Protein AF-A0A6I3L3Y2-F1 (afdb_monomer)

Solvent-accessible surface area (backbone atoms only — not comparable to full-atom values): 4530 Å² total; per-residue (Å²): 143,85,65,58,56,46,80,41,75,35,92,89,41,85,90,42,71,46,75,42,72,29,61,70,51,41,51,66,66,42,43,72,67,45,44,63,54,53,51,52,49,52,56,60,57,66,76,48,55,72,67,54,50,49,50,52,49,54,52,53,52,53,50,52,55,50,48,51,56,58,57,60,55,70,79,109

Secondary structure (DSSP, 8-state):
---SEEEEE-SS-TT-EEEEE-HHHHHHHHHHHHHHHHHHHHHHHTTS-HHHHHHHHHHHHHHHHHHHHHHHGGG-

Mean predicted aligned error: 8.77 Å

Nearest PDB structures (foldseek):
  3bpv-assembly1_A-2  TM=5.235E-01  e=1.264E-01  unclassified
  3voe-assembly1_A  TM=4.867E-01  e=7.934E-02  Escherichia coli K-12
  3s2w-assembly4_H  TM=5.600E-01  e=1.650E-01  Methanosarcina mazei Go1
  3vb2-assembly1_A  TM=4.931E-01  e=2.302E-01  Escherichia coli K-12
  3zmd-assembly2_D  TM=6.849E-01  e=4.602E+00  Streptomyces coelicolor

Organism: NCBI:txid2675850

Structure (mmCIF, N/CA/C/O backbone):
data_AF-A0A6I3L3Y2-F1
#
_entry.id   AF-A0A6I3L3Y2-F1
#
loop_
_atom_site.group_PDB
_atom_site.id
_atom_site.type_symbol
_atom_site.label_atom_id
_atom_site.label_alt_id
_atom_site.label_comp_id
_atom_site.label_asym_id
_atom_site.label_entity_id
_atom_site.label_seq_id
_atom_site.pdbx_PDB_ins_code
_atom_site.Cartn_x
_atom_site.Cartn_y
_atom_site.Cartn_z
_atom_site.occupancy
_atom_site.B_iso_or_equiv
_atom_site.auth_seq_id
_atom_site.auth_comp_id
_atom_site.auth_asym_id
_atom_site.auth_atom_id
_atom_site.pdbx_PDB_model_num
ATOM 1 N N . MET A 1 1 ? 21.271 -1.431 -12.764 1.00 47.44 1 MET A N 1
ATOM 2 C CA . MET A 1 1 ? 19.802 -1.586 -12.695 1.00 47.44 1 MET A CA 1
ATOM 3 C C . MET A 1 1 ? 19.178 -0.920 -13.921 1.00 47.44 1 MET A C 1
ATOM 5 O O . MET A 1 1 ? 18.848 0.254 -13.875 1.00 47.44 1 MET A O 1
ATOM 9 N N . ALA A 1 2 ? 19.100 -1.624 -15.050 1.00 61.59 2 ALA A N 1
ATOM 10 C CA . ALA A 1 2 ? 18.491 -1.121 -16.284 1.00 61.59 2 ALA A CA 1
ATOM 11 C C . ALA A 1 2 ? 17.705 -2.282 -16.913 1.00 61.59 2 ALA A C 1
ATOM 13 O O . ALA A 1 2 ? 18.283 -3.344 -17.124 1.00 61.59 2 ALA A O 1
ATOM 14 N N . GLY A 1 3 ? 16.393 -2.121 -17.124 1.00 77.81 3 GLY A N 1
ATOM 15 C CA . GLY A 1 3 ? 15.542 -3.162 -17.727 1.00 77.81 3 GLY A CA 1
ATOM 16 C C . GLY A 1 3 ? 14.155 -3.362 -17.103 1.00 77.81 3 GLY A C 1
ATOM 17 O O . GLY A 1 3 ? 13.357 -4.100 -17.672 1.00 77.81 3 GLY A O 1
ATOM 18 N N . PHE A 1 4 ? 13.850 -2.708 -15.976 1.00 82.25 4 PHE A N 1
ATOM 19 C CA . PHE A 1 4 ? 12.505 -2.730 -15.376 1.00 82.25 4 PHE A CA 1
ATOM 20 C C . PHE A 1 4 ? 11.494 -1.885 -16.135 1.00 82.25 4 PHE A C 1
ATOM 22 O O . PHE A 1 4 ? 10.298 -2.122 -16.029 1.00 82.25 4 PHE A O 1
ATOM 29 N N . VAL A 1 5 ? 11.974 -0.912 -16.902 1.00 87.56 5 VAL A N 1
ATOM 30 C CA . VAL A 1 5 ? 11.135 -0.031 -17.699 1.00 87.56 5 VAL A CA 1
ATOM 31 C C . VAL A 1 5 ? 11.696 0.103 -19.104 1.00 87.56 5 VAL A C 1
ATOM 33 O O . VAL A 1 5 ? 12.917 0.135 -19.293 1.00 87.56 5 VAL A O 1
ATOM 36 N N . THR A 1 6 ? 10.809 0.209 -20.083 1.00 88.19 6 THR A N 1
ATOM 37 C CA . THR A 1 6 ? 11.130 0.626 -21.445 1.00 88.19 6 THR A CA 1
ATOM 38 C C . THR A 1 6 ? 10.584 2.026 -21.680 1.00 88.19 6 THR A C 1
ATOM 40 O O . THR A 1 6 ? 9.535 2.408 -21.164 1.00 88.19 6 THR A O 1
ATOM 43 N N . ARG A 1 7 ? 11.344 2.825 -22.429 1.00 88.69 7 ARG A N 1
ATOM 44 C CA . ARG A 1 7 ? 10.938 4.173 -22.826 1.00 88.69 7 ARG A CA 1
ATOM 45 C C . ARG A 1 7 ? 10.419 4.111 -24.252 1.00 88.69 7 ARG A C 1
ATOM 47 O O . ARG A 1 7 ? 11.167 3.714 -25.143 1.00 88.69 7 ARG A O 1
ATOM 54 N N . VAL A 1 8 ? 9.173 4.510 -24.455 1.00 88.50 8 VAL A N 1
ATOM 55 C CA . VAL A 1 8 ? 8.526 4.569 -25.766 1.00 88.50 8 VAL A CA 1
ATOM 56 C C . VAL A 1 8 ? 8.245 6.033 -26.079 1.00 88.50 8 VAL A C 1
ATOM 58 O O . VAL A 1 8 ? 7.726 6.761 -25.237 1.00 88.50 8 VAL A O 1
ATOM 61 N N . ARG A 1 9 ? 8.655 6.505 -27.259 1.00 85.25 9 ARG A N 1
ATOM 62 C CA . ARG A 1 9 ? 8.298 7.862 -27.693 1.00 85.25 9 ARG A CA 1
ATOM 63 C C . ARG A 1 9 ? 6.806 7.900 -27.992 1.00 85.25 9 ARG A C 1
ATOM 65 O O . ARG A 1 9 ? 6.286 6.962 -28.581 1.00 85.25 9 ARG A O 1
ATOM 72 N N . ASP A 1 10 ? 6.151 8.971 -27.573 1.00 86.31 10 ASP A N 1
ATOM 73 C CA . ASP A 1 10 ? 4.764 9.215 -27.947 1.00 86.31 10 ASP A CA 1
ATOM 74 C C . ASP A 1 10 ? 4.730 9.723 -29.396 1.00 86.31 10 ASP A C 1
ATOM 76 O O . ASP A 1 10 ? 5.347 10.742 -29.726 1.00 86.31 10 ASP A O 1
ATOM 80 N N . ASP A 1 11 ? 4.041 8.991 -30.270 1.00 85.00 11 ASP A N 1
ATOM 81 C CA . ASP A 1 11 ? 3.921 9.338 -31.689 1.00 85.00 11 ASP A CA 1
ATOM 82 C C . ASP A 1 11 ? 3.068 10.602 -31.907 1.00 85.00 11 ASP A C 1
ATOM 84 O O . ASP A 1 11 ? 3.189 11.255 -32.945 1.00 85.00 11 ASP A O 1
ATOM 88 N N . SER A 1 12 ? 2.245 10.985 -30.921 1.00 87.50 12 SER A N 1
ATOM 89 C CA . SER A 1 12 ? 1.379 12.168 -30.974 1.00 87.50 12 SER A CA 1
ATOM 90 C C . SER A 1 12 ? 2.045 13.453 -30.459 1.00 87.50 12 SER A C 1
ATOM 92 O O . SER A 1 12 ? 1.717 14.544 -30.924 1.00 87.50 12 SER A O 1
ATOM 94 N N . ASP A 1 13 ? 3.027 13.348 -29.556 1.00 89.06 13 ASP A N 1
ATOM 95 C CA . ASP A 1 13 ? 3.840 14.474 -29.078 1.00 89.06 13 ASP A CA 1
ATOM 96 C C . ASP A 1 13 ? 5.277 14.014 -28.809 1.00 89.06 13 ASP A C 1
ATOM 98 O O . ASP A 1 13 ? 5.583 13.383 -27.800 1.00 89.06 13 ASP A O 1
ATOM 102 N N . ARG A 1 14 ? 6.207 14.418 -29.681 1.00 84.00 14 ARG A N 1
ATOM 103 C CA . ARG A 1 14 ? 7.621 14.009 -29.607 1.00 84.00 14 ARG A CA 1
ATOM 104 C C . ARG A 1 14 ? 8.359 14.532 -28.366 1.00 84.00 14 ARG A C 1
ATOM 106 O O . ARG A 1 14 ? 9.498 14.120 -28.139 1.00 84.00 14 ARG A O 1
ATOM 113 N N . ARG A 1 15 ? 7.755 15.435 -27.582 1.00 90.56 15 ARG A N 1
ATOM 114 C CA . ARG A 1 15 ? 8.280 15.884 -26.279 1.00 90.56 15 ARG A CA 1
ATOM 115 C C . ARG A 1 15 ? 7.877 14.956 -25.133 1.00 90.56 15 ARG A C 1
ATOM 117 O O . ARG A 1 15 ? 8.440 15.071 -24.047 1.00 90.56 15 ARG A O 1
ATOM 124 N N . ARG A 1 16 ? 6.927 14.045 -25.356 1.00 86.06 16 ARG A N 1
ATOM 125 C CA . ARG A 1 16 ? 6.469 13.066 -24.370 1.00 86.06 16 ARG A CA 1
ATOM 126 C C . ARG A 1 16 ? 7.185 11.730 -24.552 1.00 86.06 16 ARG A C 1
ATOM 128 O O . ARG A 1 16 ? 7.471 11.276 -25.661 1.00 86.06 16 ARG A O 1
ATOM 135 N N . VAL A 1 17 ? 7.477 11.091 -23.423 1.00 89.94 17 VAL A N 1
ATOM 136 C CA . VAL A 1 17 ? 8.044 9.743 -23.357 1.00 89.94 17 VAL A CA 1
ATOM 137 C C . VAL A 1 17 ? 7.177 8.923 -22.417 1.00 89.94 17 VAL A C 1
ATOM 139 O O . VAL A 1 17 ? 7.046 9.256 -21.241 1.00 89.94 17 VAL A O 1
ATOM 142 N N . LEU A 1 18 ? 6.602 7.848 -22.940 1.00 90.00 18 LEU A N 1
ATOM 143 C CA . LEU A 1 18 ? 5.850 6.867 -22.178 1.00 90.00 18 LEU A CA 1
ATOM 144 C C . LEU A 1 18 ? 6.824 5.883 -21.531 1.00 90.00 18 LEU A C 1
ATOM 146 O O . LEU A 1 18 ? 7.775 5.411 -22.160 1.00 90.00 18 LEU A O 1
ATOM 150 N N . ILE A 1 19 ? 6.593 5.582 -20.259 1.00 90.50 19 ILE A N 1
ATOM 151 C CA . ILE A 1 19 ? 7.373 4.606 -19.504 1.00 90.50 19 ILE A CA 1
ATOM 152 C C . ILE A 1 19 ? 6.506 3.365 -19.343 1.00 90.50 19 ILE A C 1
ATOM 154 O O . ILE A 1 19 ? 5.487 3.410 -18.662 1.00 90.50 19 ILE A O 1
ATOM 158 N N . HIS A 1 20 ? 6.898 2.261 -19.972 1.00 88.81 20 HIS A N 1
ATOM 159 C CA . HIS A 1 20 ? 6.216 0.981 -19.808 1.00 88.81 20 HIS A CA 1
ATOM 160 C C . HIS A 1 20 ? 7.002 0.109 -18.845 1.00 88.81 20 HIS A C 1
ATOM 162 O O . HIS A 1 20 ? 8.218 -0.040 -18.983 1.00 88.81 20 HIS A O 1
ATOM 168 N N . LEU A 1 21 ? 6.313 -0.484 -17.875 1.00 86.56 21 LEU A N 1
ATOM 169 C CA . LEU A 1 21 ? 6.914 -1.492 -17.017 1.00 86.56 21 LEU A CA 1
ATOM 170 C C . LEU A 1 21 ? 7.190 -2.755 -17.843 1.00 86.56 21 LEU A C 1
ATOM 172 O O . LEU A 1 21 ? 6.371 -3.189 -18.651 1.00 86.56 21 LEU A O 1
ATOM 176 N N . ASN A 1 22 ? 8.353 -3.362 -17.640 1.00 89.50 22 ASN A N 1
ATOM 177 C CA . ASN A 1 22 ? 8.618 -4.704 -18.132 1.00 89.50 22 ASN A CA 1
ATOM 178 C C . ASN A 1 22 ? 8.053 -5.710 -17.125 1.00 89.50 22 ASN A C 1
ATOM 180 O O . ASN A 1 22 ? 8.767 -6.160 -16.228 1.00 89.50 22 ASN A O 1
ATOM 184 N N . ASP A 1 23 ? 6.774 -6.052 -17.272 1.00 81.44 23 ASP A N 1
ATOM 185 C CA . 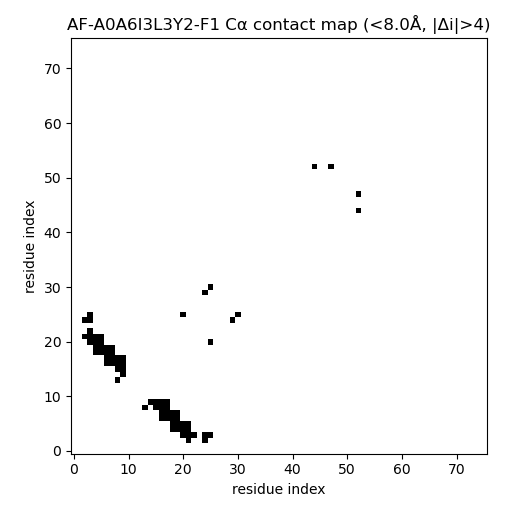ASP A 1 23 ? 6.045 -6.912 -16.332 1.00 81.44 23 ASP A CA 1
ATOM 186 C C . ASP A 1 23 ? 6.707 -8.273 -16.111 1.00 81.44 23 ASP A C 1
ATOM 188 O O . ASP A 1 23 ? 6.774 -8.754 -14.980 1.00 81.44 23 ASP A O 1
ATOM 192 N N . ALA A 1 24 ? 7.218 -8.898 -17.175 1.00 83.38 24 ALA A N 1
ATOM 193 C CA . ALA A 1 24 ? 7.865 -10.204 -17.084 1.00 83.38 24 ALA A CA 1
ATOM 194 C C . ALA A 1 24 ? 9.103 -10.139 -16.184 1.00 83.38 24 ALA A C 1
ATOM 196 O O . ALA A 1 24 ? 9.295 -10.985 -15.310 1.00 83.38 24 ALA A O 1
ATOM 197 N N . ARG A 1 25 ? 9.911 -9.090 -16.353 1.00 83.19 25 ARG A N 1
ATOM 198 C CA . ARG A 1 25 ? 11.115 -8.889 -15.552 1.00 83.19 25 ARG A CA 1
ATOM 199 C C . ARG A 1 25 ? 10.813 -8.398 -14.145 1.00 83.19 25 ARG A C 1
ATOM 201 O O . ARG A 1 25 ? 11.432 -8.866 -13.198 1.00 83.19 25 ARG A O 1
ATOM 208 N N . ALA A 1 26 ? 9.839 -7.505 -13.995 1.00 79.94 26 ALA A N 1
ATOM 209 C CA . ALA A 1 26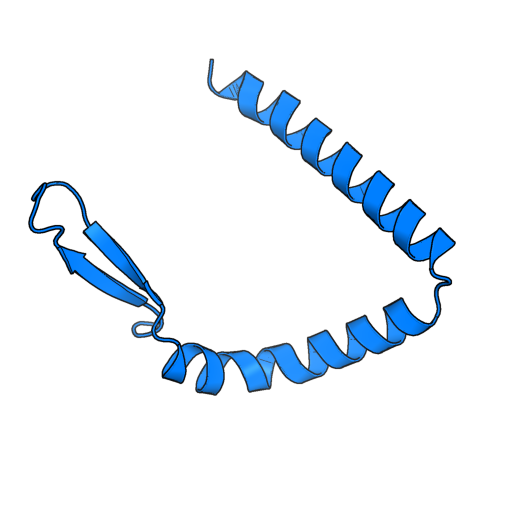 ? 9.345 -7.094 -12.690 1.00 79.94 26 ALA A CA 1
ATOM 210 C C . ALA A 1 26 ? 8.897 -8.324 -11.888 1.00 79.94 26 ALA A C 1
ATOM 212 O O . ALA A 1 26 ? 9.347 -8.526 -10.769 1.00 79.94 26 ALA A O 1
ATOM 213 N N . ARG A 1 27 ? 8.106 -9.224 -12.477 1.00 81.31 27 ARG A N 1
ATOM 214 C CA . ARG A 1 27 ? 7.696 -10.464 -11.806 1.00 81.31 27 ARG A CA 1
ATOM 215 C C . ARG A 1 27 ? 8.876 -11.377 -11.477 1.00 81.31 27 ARG A C 1
ATOM 217 O O . ARG A 1 27 ? 8.933 -11.874 -10.360 1.00 81.31 27 ARG A O 1
ATOM 224 N N . ALA A 1 28 ? 9.803 -11.589 -12.409 1.00 84.75 28 ALA A N 1
ATOM 225 C CA . ALA A 1 28 ? 10.936 -12.489 -12.197 1.00 84.75 28 ALA A CA 1
ATOM 226 C C . ALA A 1 28 ? 11.909 -11.988 -11.117 1.00 84.75 28 ALA A C 1
ATOM 228 O O . ALA A 1 28 ? 12.341 -12.771 -10.276 1.00 84.75 28 ALA A O 1
ATOM 229 N N . ASP A 1 29 ? 12.213 -10.689 -11.113 1.00 82.56 29 ASP A N 1
ATOM 230 C CA . ASP A 1 29 ? 13.286 -10.132 -10.285 1.00 82.56 29 ASP A CA 1
ATOM 231 C C . ASP A 1 29 ? 12.748 -9.530 -8.969 1.00 82.56 29 ASP A C 1
ATOM 233 O O . ASP A 1 29 ? 13.431 -9.562 -7.947 1.00 82.56 29 ASP A O 1
ATOM 237 N N . ILE A 1 30 ? 11.519 -8.995 -8.960 1.00 81.00 30 ILE A N 1
ATOM 238 C CA . ILE A 1 30 ? 10.927 -8.311 -7.793 1.00 81.00 30 ILE A CA 1
ATOM 239 C C . ILE A 1 30 ? 10.129 -9.289 -6.927 1.00 81.00 30 ILE A C 1
ATOM 241 O O . ILE A 1 30 ? 10.233 -9.240 -5.701 1.00 81.00 30 ILE A O 1
ATOM 245 N N . ALA A 1 31 ? 9.350 -10.203 -7.519 1.00 79.06 31 ALA A N 1
ATOM 246 C CA . ALA A 1 31 ? 8.486 -11.095 -6.738 1.00 79.06 31 ALA A CA 1
ATOM 247 C C . ALA A 1 31 ? 9.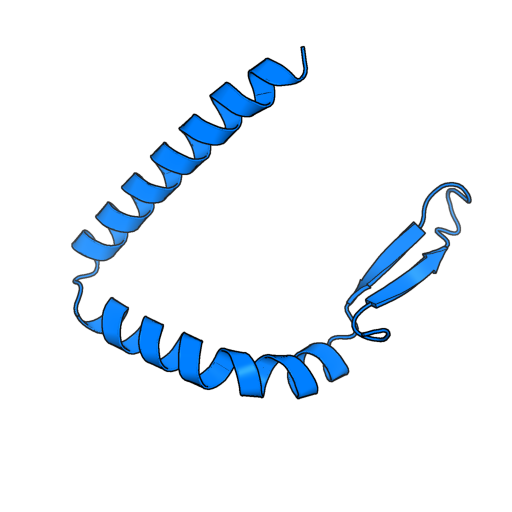249 -11.9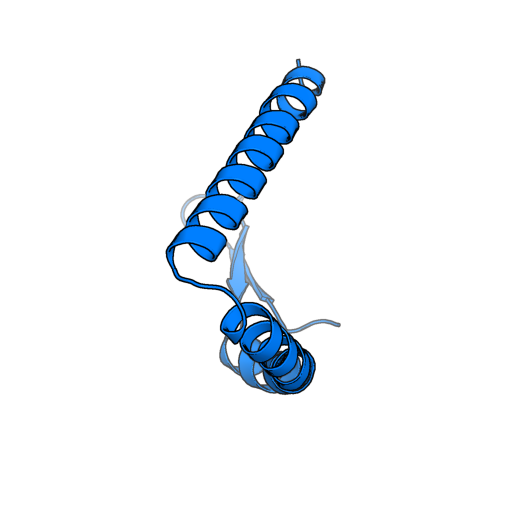95 -5.744 1.00 79.06 31 ALA A C 1
ATOM 249 O O . ALA A 1 31 ? 8.754 -12.158 -4.629 1.00 79.06 31 ALA A O 1
ATOM 250 N N . PRO A 1 32 ? 10.447 -12.534 -6.051 1.00 83.25 32 PRO A N 1
ATOM 251 C CA . PRO A 1 32 ? 11.222 -13.306 -5.075 1.00 83.25 32 PRO A CA 1
ATOM 252 C C . PRO A 1 32 ? 11.729 -12.465 -3.898 1.00 83.25 32 PRO A C 1
ATOM 254 O O . PRO A 1 32 ? 11.815 -12.964 -2.780 1.00 83.25 32 PRO A O 1
ATOM 257 N N . VAL A 1 33 ? 12.033 -11.186 -4.136 1.00 84.25 33 VAL A N 1
ATOM 258 C CA . VAL A 1 3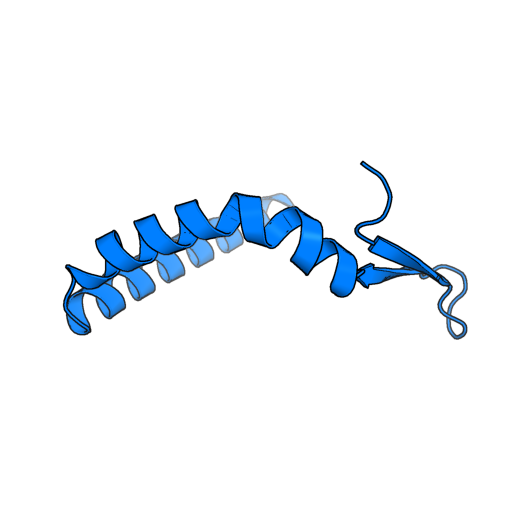3 ? 12.508 -10.253 -3.102 1.00 84.25 33 VAL A CA 1
ATOM 259 C C . VAL A 1 33 ? 11.356 -9.825 -2.195 1.00 84.25 33 VAL A C 1
ATOM 261 O O . VAL A 1 33 ? 11.473 -9.848 -0.972 1.00 84.25 33 VAL A O 1
ATOM 264 N N . TYR A 1 34 ? 10.218 -9.467 -2.787 1.00 81.31 34 TYR A N 1
ATOM 265 C CA . TYR A 1 34 ? 9.068 -8.953 -2.046 1.00 81.31 34 TYR A CA 1
ATOM 266 C C . TYR A 1 34 ? 8.148 -10.050 -1.510 1.00 81.31 34 TYR A C 1
ATOM 268 O O . TYR A 1 34 ? 7.399 -9.801 -0.572 1.00 81.31 34 TYR A O 1
ATOM 276 N N . GLY A 1 35 ? 8.198 -11.264 -2.057 1.00 86.62 35 GLY A N 1
ATOM 277 C CA . GLY A 1 35 ? 7.343 -12.384 -1.660 1.00 86.62 35 GLY A CA 1
ATOM 278 C C . GLY A 1 35 ? 7.408 -12.704 -0.160 1.00 86.62 35 GLY A C 1
ATOM 279 O O . GLY A 1 35 ? 6.359 -12.714 0.490 1.00 86.62 35 GLY A O 1
ATOM 280 N N . PRO A 1 36 ? 8.603 -12.907 0.432 1.00 90.50 36 PRO A N 1
ATOM 281 C CA . PRO A 1 36 ? 8.741 -13.136 1.871 1.00 90.50 36 PRO A CA 1
ATOM 282 C C . PRO A 1 36 ? 8.229 -11.966 2.720 1.00 90.50 36 PRO 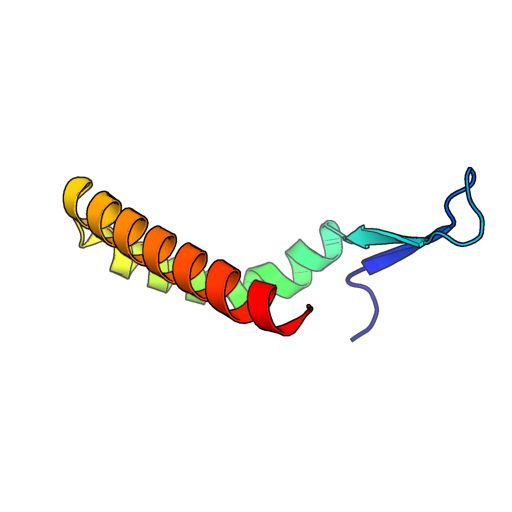A C 1
ATOM 284 O O . PRO A 1 36 ? 7.565 -12.184 3.736 1.00 90.50 36 PRO A O 1
ATOM 287 N N . LEU A 1 37 ? 8.487 -10.731 2.277 1.00 88.44 37 LEU A N 1
ATOM 288 C CA . LEU A 1 37 ? 8.034 -9.511 2.943 1.00 88.44 37 LEU A CA 1
ATOM 289 C C . LEU A 1 37 ? 6.500 -9.408 2.943 1.00 88.44 37 LEU A C 1
ATOM 291 O O . LEU A 1 37 ? 5.896 -9.281 4.005 1.00 88.44 37 LEU A O 1
ATOM 295 N N . LEU A 1 38 ? 5.868 -9.577 1.777 1.00 88.50 38 LEU A N 1
ATOM 296 C CA . LEU A 1 38 ? 4.411 -9.635 1.604 1.00 88.50 38 LEU A CA 1
ATOM 297 C C . LEU A 1 38 ? 3.783 -10.743 2.453 1.00 88.50 38 LEU A C 1
ATOM 299 O O . LEU A 1 38 ? 2.726 -10.548 3.048 1.00 88.50 38 LEU A O 1
ATOM 303 N N . GLY A 1 39 ? 4.433 -11.905 2.531 1.00 92.56 39 GLY A N 1
ATOM 304 C CA . GLY A 1 39 ? 3.994 -13.003 3.387 1.00 92.56 39 GLY A CA 1
ATOM 305 C C . GLY A 1 39 ? 4.031 -12.639 4.872 1.00 92.56 39 GLY A C 1
ATOM 306 O O . GLY A 1 39 ? 3.087 -12.945 5.600 1.00 92.56 39 GLY A O 1
ATOM 307 N N . SER A 1 40 ? 5.092 -11.964 5.321 1.00 93.69 40 SER A N 1
ATOM 308 C CA . SER A 1 40 ? 5.204 -11.466 6.696 1.00 93.69 40 SER A CA 1
ATOM 309 C C . SER A 1 40 ? 4.114 -10.442 7.017 1.00 93.69 40 SER A C 1
ATOM 311 O O . SER A 1 40 ? 3.418 -10.573 8.022 1.00 93.69 40 SER A O 1
ATOM 313 N N . TRP A 1 41 ? 3.891 -9.483 6.117 1.00 93.31 41 TRP A N 1
ATOM 314 C CA . TRP A 1 41 ? 2.844 -8.475 6.269 1.00 93.31 41 TRP A CA 1
ATOM 315 C C . TRP A 1 41 ? 1.451 -9.087 6.302 1.00 93.31 41 TRP A C 1
ATOM 317 O O . TRP A 1 41 ? 0.669 -8.753 7.181 1.00 93.31 41 TRP A O 1
ATOM 327 N N . ARG A 1 42 ? 1.147 -10.040 5.413 1.00 93.62 42 ARG A N 1
ATOM 328 C CA . ARG A 1 42 ? -0.141 -10.749 5.431 1.00 93.62 42 ARG A CA 1
ATOM 329 C C . ARG A 1 42 ? -0.393 -11.454 6.758 1.00 93.62 42 ARG A C 1
ATOM 331 O O . ARG A 1 42 ? -1.513 -11.407 7.250 1.00 93.62 42 ARG A O 1
ATOM 338 N N . ARG A 1 43 ? 0.631 -12.075 7.351 1.00 96.12 43 ARG A N 1
ATOM 339 C CA . ARG A 1 43 ? 0.503 -12.694 8.679 1.00 96.12 43 ARG A CA 1
ATOM 340 C C . ARG A 1 43 ? 0.245 -11.660 9.770 1.00 96.12 43 ARG A C 1
ATOM 342 O O . ARG A 1 43 ? -0.642 -11.876 10.585 1.00 96.12 43 ARG A O 1
ATOM 349 N N . ALA A 1 44 ? 0.967 -10.542 9.762 1.00 95.25 44 ALA A N 1
ATOM 350 C CA . ALA A 1 44 ? 0.719 -9.461 10.713 1.00 95.25 44 ALA A CA 1
ATOM 351 C C . ALA A 1 44 ? -0.715 -8.916 10.579 1.00 95.25 44 ALA A C 1
ATOM 353 O O . ALA A 1 44 ? -1.434 -8.824 11.567 1.00 95.25 44 ALA A O 1
ATOM 354 N N . LEU A 1 45 ? -1.160 -8.654 9.346 1.00 95.56 45 LEU A N 1
ATOM 355 C CA . LEU A 1 45 ? -2.503 -8.154 9.054 1.00 95.56 45 LEU A CA 1
ATOM 356 C C . LEU A 1 45 ? -3.607 -9.158 9.417 1.00 95.56 45 LEU A C 1
ATOM 358 O O . LEU A 1 45 ? -4.684 -8.746 9.825 1.00 95.56 45 LEU A O 1
ATOM 362 N N . SER A 1 46 ? -3.341 -10.465 9.317 1.00 96.50 46 SER A N 1
ATOM 363 C CA . SER A 1 46 ? -4.317 -11.507 9.676 1.00 96.50 46 SER A CA 1
ATOM 364 C C . SER A 1 46 ? -4.659 -11.567 11.167 1.00 96.50 46 SER A C 1
ATOM 366 O O . SER A 1 46 ? -5.623 -12.230 11.534 1.00 96.50 46 SER A O 1
ATOM 368 N N . GLY A 1 47 ? -3.872 -10.900 12.018 1.00 96.81 47 GLY A N 1
ATOM 369 C CA . GLY A 1 47 ? -4.160 -10.780 13.445 1.00 96.81 47 GLY A CA 1
ATOM 370 C C . GLY A 1 47 ? -5.207 -9.720 13.786 1.00 96.81 47 GLY A C 1
ATOM 371 O O . GLY A 1 47 ? -5.645 -9.683 14.930 1.00 96.81 47 GLY A O 1
ATOM 372 N N . TYR A 1 48 ? -5.598 -8.881 12.824 1.00 98.00 48 TYR A N 1
ATOM 373 C CA . TYR A 1 48 ? -6.583 -7.825 13.022 1.00 98.00 48 TYR A CA 1
ATOM 374 C C . TYR A 1 48 ? -7.963 -8.254 12.533 1.00 98.00 48 TYR A C 1
ATOM 376 O O . TYR A 1 48 ? -8.093 -8.978 11.540 1.00 98.00 48 TYR A O 1
ATOM 384 N N . THR A 1 49 ? -9.007 -7.763 13.195 1.00 98.31 49 THR A N 1
ATOM 385 C CA . THR A 1 49 ? -10.371 -7.883 12.676 1.00 98.31 49 THR A CA 1
ATOM 386 C C . THR A 1 49 ? -10.576 -6.974 11.464 1.00 98.31 49 THR A C 1
ATOM 388 O O . THR A 1 49 ? -9.774 -6.087 11.162 1.00 98.31 49 THR A O 1
ATOM 391 N N . VAL A 1 50 ? -11.686 -7.175 10.752 1.00 97.75 50 VAL A N 1
ATOM 392 C CA . VAL A 1 50 ? -12.058 -6.316 9.620 1.00 97.75 50 VAL A CA 1
ATOM 393 C C . VAL A 1 50 ? -12.245 -4.866 10.075 1.00 97.75 50 VAL A C 1
ATOM 395 O O . VAL A 1 50 ? -11.818 -3.946 9.384 1.00 97.75 50 VAL A O 1
ATOM 398 N N . GLU A 1 51 ? -12.837 -4.659 11.247 1.00 98.44 51 GLU A N 1
ATOM 399 C CA . GLU A 1 51 ? -13.075 -3.341 11.836 1.00 98.44 51 GLU A CA 1
ATOM 400 C C . GLU A 1 51 ? -11.760 -2.647 12.208 1.00 98.44 51 GLU A C 1
ATOM 402 O O . GLU A 1 51 ? -11.595 -1.455 11.956 1.00 98.44 51 GLU A O 1
ATOM 407 N N . GLU A 1 52 ? -10.795 -3.389 12.753 1.00 98.38 52 GLU A N 1
ATOM 408 C CA . GLU A 1 52 ? -9.465 -2.863 13.067 1.00 98.38 52 GLU A CA 1
ATOM 409 C C . GLU A 1 52 ? -8.683 -2.507 11.798 1.00 98.38 52 GLU A C 1
ATOM 411 O O . GLU A 1 52 ? -8.055 -1.449 11.730 1.00 98.38 52 GLU A O 1
ATOM 416 N N . LEU A 1 53 ? -8.764 -3.337 10.754 1.00 98.19 53 LEU A N 1
ATOM 417 C CA . LEU A 1 53 ? -8.177 -3.020 9.450 1.00 98.19 53 LEU A CA 1
ATOM 418 C C . LEU A 1 53 ? -8.837 -1.791 8.813 1.00 98.19 53 LEU A C 1
ATOM 420 O O . LEU A 1 53 ? -8.141 -0.968 8.211 1.00 98.19 53 LEU A O 1
ATOM 424 N N . ALA A 1 54 ? -10.154 -1.633 8.965 1.00 98.12 54 ALA A N 1
ATOM 425 C CA . ALA A 1 54 ? -10.872 -0.450 8.503 1.00 98.12 54 ALA A CA 1
ATOM 426 C C . ALA A 1 54 ? -10.415 0.808 9.256 1.00 98.12 54 ALA A C 1
ATOM 428 O O . ALA A 1 54 ? -10.173 1.838 8.628 1.00 98.12 54 ALA A O 1
ATOM 429 N N . LEU A 1 55 ? -10.213 0.710 10.573 1.00 98.31 55 LEU A N 1
ATOM 430 C CA . LEU A 1 55 ? -9.682 1.800 11.392 1.00 98.31 55 LEU A CA 1
ATOM 431 C C . LEU A 1 55 ? -8.258 2.193 10.977 1.00 98.31 55 LEU A C 1
ATOM 433 O O . LEU A 1 55 ? -7.973 3.377 10.804 1.00 98.31 55 LEU A O 1
ATOM 437 N N . ILE A 1 56 ? -7.364 1.215 10.801 1.00 97.50 56 ILE A N 1
ATOM 438 C CA . ILE A 1 56 ? -5.986 1.460 10.348 1.00 97.50 56 ILE A CA 1
ATOM 439 C C . ILE A 1 56 ? -5.994 2.133 8.973 1.00 97.50 56 ILE A C 1
ATOM 441 O O . ILE A 1 56 ? -5.242 3.080 8.746 1.00 97.50 56 ILE A O 1
ATOM 445 N N . THR A 1 57 ? -6.860 1.670 8.072 1.00 97.38 57 THR A N 1
ATO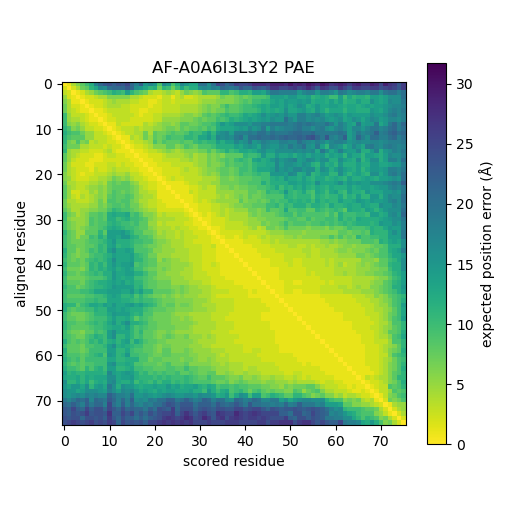M 446 C CA . THR A 1 57 ? -7.000 2.248 6.732 1.00 97.38 57 THR A CA 1
ATOM 447 C C . THR A 1 57 ? -7.464 3.702 6.804 1.00 97.38 57 THR A C 1
ATOM 449 O O . THR A 1 57 ? -6.803 4.563 6.233 1.00 97.38 57 THR A O 1
ATOM 452 N N . ASP A 1 58 ? -8.529 4.000 7.558 1.00 98.25 58 ASP A N 1
ATOM 453 C CA . ASP A 1 58 ? -9.019 5.374 7.751 1.00 98.25 58 ASP A CA 1
ATOM 454 C C . ASP A 1 58 ? -7.929 6.287 8.332 1.00 98.25 58 ASP A C 1
ATOM 456 O O . ASP A 1 58 ? -7.701 7.390 7.833 1.00 98.25 58 ASP A O 1
ATOM 460 N N . PHE A 1 59 ? -7.197 5.810 9.342 1.00 97.81 59 PHE A N 1
ATOM 461 C CA . PHE A 1 59 ? -6.084 6.554 9.924 1.00 97.81 59 PHE A CA 1
ATOM 462 C C . PHE A 1 59 ? -5.006 6.892 8.884 1.00 97.81 59 PHE A C 1
ATOM 464 O O . PHE A 1 59 ? -4.635 8.059 8.749 1.00 97.81 59 PHE A O 1
ATOM 471 N N . LEU A 1 60 ? -4.523 5.895 8.134 1.00 97.12 60 LEU A N 1
ATOM 472 C CA . LEU A 1 60 ? -3.486 6.097 7.119 1.00 97.12 60 LEU A CA 1
ATOM 473 C C . LEU A 1 60 ? -3.956 7.054 6.019 1.00 97.12 60 LEU A C 1
ATOM 475 O O . LEU A 1 60 ? -3.208 7.954 5.645 1.00 97.12 60 LEU A O 1
ATOM 479 N N . THR A 1 61 ? -5.206 6.925 5.567 1.00 96.56 61 THR A N 1
ATOM 480 C CA . THR A 1 61 ? -5.799 7.834 4.581 1.00 96.56 61 THR A CA 1
ATOM 481 C C . THR A 1 61 ? -5.835 9.273 5.091 1.00 96.56 61 THR A C 1
ATOM 483 O O . THR A 1 61 ? -5.479 10.190 4.356 1.00 96.56 61 THR A O 1
ATOM 486 N N . ARG A 1 62 ? -6.219 9.513 6.350 1.00 95.75 62 ARG A N 1
ATOM 487 C CA . ARG A 1 62 ? -6.225 10.873 6.920 1.00 95.75 62 ARG A CA 1
ATOM 488 C C . ARG A 1 62 ? -4.824 11.466 7.031 1.00 95.75 62 ARG A C 1
ATOM 490 O O . ARG A 1 62 ? -4.656 12.662 6.802 1.00 95.75 62 ARG A O 1
ATOM 497 N N . VAL A 1 63 ? -3.836 10.645 7.382 1.00 95.94 63 VAL A N 1
ATOM 498 C CA . VAL A 1 63 ? -2.430 11.060 7.448 1.00 95.94 63 VAL A CA 1
ATOM 499 C C . VAL A 1 63 ? -1.911 11.437 6.059 1.00 95.94 63 VAL A C 1
ATOM 501 O O . VAL A 1 63 ? -1.316 12.501 5.915 1.00 95.94 63 VAL A O 1
ATOM 504 N N . GLU A 1 64 ? -2.187 10.620 5.040 1.00 93.12 64 GLU A N 1
ATOM 505 C CA . GLU A 1 64 ? -1.852 10.907 3.637 1.00 93.12 64 GLU A CA 1
ATOM 506 C C . GLU A 1 64 ? -2.474 12.227 3.165 1.00 93.12 64 GLU A C 1
ATOM 508 O O . GLU A 1 64 ? -1.760 13.108 2.694 1.00 93.12 64 GLU A O 1
ATOM 513 N N . HIS A 1 65 ? -3.772 12.434 3.412 1.00 90.44 65 HIS A N 1
ATOM 514 C CA . HIS A 1 65 ? -4.440 13.701 3.093 1.00 90.44 65 HIS A CA 1
ATOM 515 C C . HIS A 1 65 ? -3.806 14.900 3.812 1.00 90.44 65 HIS A C 1
ATOM 517 O O . HIS A 1 65 ? -3.754 16.000 3.263 1.00 90.44 65 HIS A O 1
ATOM 523 N N . GLY A 1 66 ? -3.339 14.706 5.048 1.00 91.00 66 GLY A N 1
ATOM 524 C CA . GLY A 1 66 ? -2.589 15.721 5.781 1.00 91.00 66 GLY A CA 1
ATOM 525 C C . GLY A 1 66 ? -1.274 16.075 5.087 1.00 91.00 66 GLY A C 1
ATOM 526 O O . GLY A 1 66 ? -0.983 17.254 4.911 1.00 91.00 66 GLY A O 1
ATOM 527 N N . PHE A 1 67 ? -0.509 15.072 4.647 1.00 88.12 67 PHE A N 1
ATOM 528 C CA . PHE A 1 67 ? 0.734 15.295 3.907 1.00 88.12 67 PHE A CA 1
ATOM 529 C C . PHE A 1 67 ? 0.501 16.026 2.588 1.00 88.12 67 PHE A C 1
ATOM 531 O O . PHE A 1 67 ? 1.193 17.007 2.331 1.00 88.12 67 PHE A O 1
ATOM 538 N N . ASP A 1 68 ? -0.484 15.609 1.795 1.00 84.19 68 ASP A N 1
ATOM 539 C CA . ASP A 1 68 ? -0.793 16.249 0.512 1.00 84.19 68 ASP A CA 1
ATOM 540 C C . ASP A 1 68 ? -1.207 17.709 0.687 1.00 84.19 68 ASP A C 1
ATOM 542 O O . ASP A 1 68 ? -0.810 18.576 -0.090 1.00 84.19 68 ASP A O 1
ATOM 546 N N . LYS A 1 69 ? -1.973 18.003 1.741 1.00 81.69 69 LYS A N 1
ATOM 547 C CA . LYS A 1 69 ? -2.395 19.368 2.052 1.00 81.69 69 LYS A CA 1
ATOM 548 C C . LYS A 1 69 ? -1.208 20.274 2.384 1.00 81.69 69 LYS A C 1
ATOM 550 O O . LYS A 1 69 ? -1.158 21.406 1.909 1.00 81.69 69 LYS A O 1
ATOM 555 N N . GLU A 1 70 ? -0.272 19.795 3.197 1.00 77.81 70 GLU A N 1
ATOM 556 C CA . GLU A 1 70 ? 0.868 20.601 3.643 1.00 77.81 70 GLU A CA 1
ATOM 557 C C . GLU A 1 70 ? 1.968 20.673 2.567 1.00 77.81 70 GLU A C 1
ATOM 559 O O . GLU A 1 70 ? 2.486 21.756 2.303 1.00 77.81 70 GLU A O 1
ATOM 564 N N . LEU A 1 71 ? 2.276 19.569 1.873 1.00 68.62 71 LEU A N 1
ATOM 565 C CA . LEU A 1 71 ? 3.254 19.535 0.775 1.00 68.62 71 LEU A CA 1
ATOM 566 C C . LEU A 1 71 ? 2.744 20.251 -0.481 1.00 68.62 71 LEU A C 1
ATOM 568 O O . LEU A 1 71 ? 3.509 20.975 -1.110 1.00 68.62 71 LEU A O 1
ATOM 572 N N . GLY A 1 72 ? 1.455 20.131 -0.807 1.00 60.34 72 GLY A N 1
ATOM 573 C CA . GLY A 1 72 ? 0.826 20.894 -1.889 1.00 60.34 72 GLY A CA 1
ATOM 574 C C . GLY A 1 72 ? 0.793 22.403 -1.621 1.00 60.34 72 GLY A C 1
ATOM 575 O O . GLY A 1 72 ? 0.767 23.193 -2.560 1.00 60.34 72 GLY A O 1
ATOM 576 N N . SER A 1 73 ? 0.852 22.826 -0.352 1.00 56.69 73 SER A N 1
ATOM 577 C CA . SER A 1 73 ? 0.974 24.246 0.007 1.00 56.69 73 SER A CA 1
ATOM 578 C C . SER A 1 73 ? 2.390 24.814 -0.151 1.00 56.69 73 SER A C 1
ATOM 580 O O . SER A 1 73 ? 2.541 26.030 -0.175 1.00 56.69 73 SER A O 1
ATOM 582 N N . LEU A 1 74 ? 3.417 23.964 -0.287 1.00 53.84 74 LEU A N 1
ATOM 583 C CA . LEU A 1 74 ? 4.813 24.388 -0.473 1.00 53.84 74 LEU A CA 1
ATOM 584 C C . LEU A 1 74 ? 5.179 24.644 -1.945 1.00 53.84 74 LEU A C 1
ATOM 586 O O . LEU A 1 74 ? 6.262 25.160 -2.217 1.00 53.84 74 LEU A O 1
ATOM 590 N N . GLU A 1 75 ? 4.298 24.298 -2.888 1.00 50.47 75 GLU A N 1
ATOM 591 C CA . GLU A 1 75 ? 4.489 24.529 -4.328 1.00 50.47 75 GLU A CA 1
ATOM 592 C C . GLU A 1 75 ? 3.818 25.825 -4.845 1.00 50.47 75 GLU A C 1
ATOM 594 O O . GLU A 1 75 ? 3.842 26.082 -6.052 1.00 50.47 75 GLU A O 1
ATOM 599 N N . HIS A 1 76 ? 3.267 26.666 -3.953 1.00 43.88 76 HIS A N 1
ATOM 600 C CA . HIS A 1 76 ? 2.647 27.962 -4.277 1.00 43.88 76 HIS A CA 1
ATOM 601 C C . HIS A 1 76 ? 3.335 29.158 -3.611 1.00 43.88 76 HIS A C 1
ATOM 603 O O . HIS A 1 76 ? 3.533 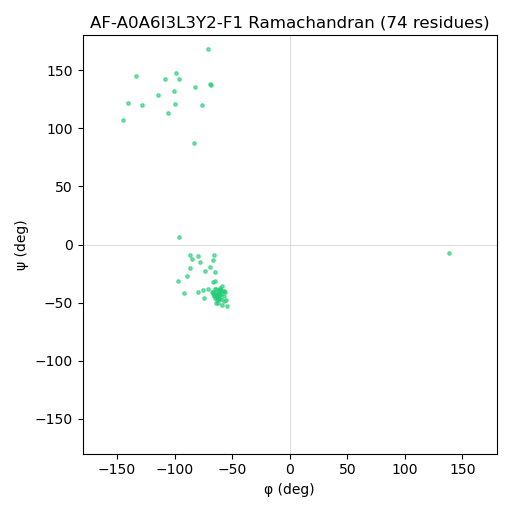29.131 -2.377 1.00 43.88 76 HIS A O 1
#

Radius of gyration: 19.18 Å; Cα contacts (8 Å, |Δi|>4): 36; chains: 1; bounding box: 33×41×45 Å

pLDDT: mean 86.13, std 12.31, range [43.88, 98.44]

InterPro domains:
  IPR036388 Winged helix-like DNA-binding domain superfamily [G3DSA:1.10.10.10] (1-66)
  IPR036390 Winged helix DNA-binding domain superfamily [SSF46785] (2-68)

Sequence (76 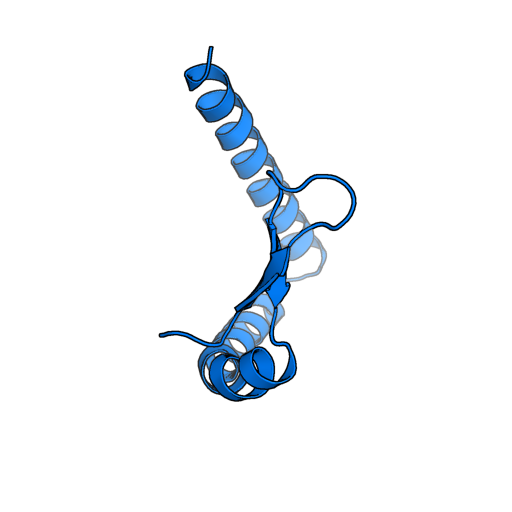aa):
MAGFVTRVRDDSDRRRVLIHLNDARARADIAPVYGPLLGSWRRALSGYTVEELALITDFLTRVEHGFDKELGSLEH

Foldseek 3Di:
DPDQWDWDQDPVDNVDIDIDGPVVCCCVPVCVVCVVVVVVVVVVVVVDDPVRVVVVVVVVVVVVVVCCVVVVVVVD